Protein AF-A0A8X6U6P0-F1 (afdb_monomer_lite)

Foldseek 3Di:
DDDPPPPPPPDPPPPPPDPDDPDPDDPPVVVVVVVVVVVCVVVVVVDDADQDPDPCVVPADFPDKDKDKDWDDDPFKIKIWIWIWTQGPVGIDIGTNDIDMDGHDDD

Sequence (107 aa):
MKSFDRTIFQNDRYEVQLPGKKDGDLPFDIQEEWLLWCTELPRLSDLKISRIIPNSIKEEITDVVEIHSFCVANQKTYGIATYLRVLKRSGIEVNLITSKSRVTSLK

pLDDT: mean 73.08, std 19.66, range [27.78, 94.44]

Radius of gyration: 19.24 Å; chains: 1; bounding box: 49×29×51 Å

Secondary structure (DSSP, 8-state):
-----GGGGS---------S--PPPPPHHHHHHHHHHHHHGGGGGG--------GGGSSS---EEEEEEEEEE-SSEEEEEEEEEEEETTEEEEEEEEEEEEEPPP-

Organism: Nephila pilipes (NCBI:txid299642)

Structure (mmCIF, N/CA/C/O backbone):
data_AF-A0A8X6U6P0-F1
#
_entry.id   AF-A0A8X6U6P0-F1
#
loop_
_atom_site.group_PDB
_atom_site.id
_atom_site.type_symbol
_atom_site.label_atom_id
_atom_site.label_alt_id
_atom_site.label_comp_id
_atom_site.label_asym_id
_atom_site.label_entity_id
_atom_site.label_seq_id
_atom_site.pdbx_PDB_ins_code
_atom_site.Cartn_x
_atom_site.Cartn_y
_atom_site.Cartn_z
_atom_site.occupancy
_atom_site.B_iso_or_equiv
_atom_site.auth_seq_id
_atom_site.auth_comp_id
_atom_site.auth_asym_id
_atom_site.auth_atom_id
_atom_site.pdbx_PDB_model_num
ATOM 1 N N . MET A 1 1 ? 16.584 -6.034 4.593 1.00 34.16 1 MET A N 1
ATOM 2 C CA . MET A 1 1 ? 15.460 -6.835 5.124 1.00 34.16 1 MET A CA 1
ATOM 3 C C . MET A 1 1 ? 14.799 -6.063 6.262 1.00 34.16 1 MET A C 1
ATOM 5 O O . MET A 1 1 ? 15.324 -6.060 7.365 1.00 34.16 1 MET A O 1
ATOM 9 N N . LYS A 1 2 ? 13.714 -5.324 6.001 1.00 27.78 2 LYS A N 1
ATOM 10 C CA . LYS A 1 2 ? 12.868 -4.753 7.060 1.00 27.78 2 LYS A CA 1
ATOM 11 C C . LYS A 1 2 ? 11.438 -5.192 6.776 1.00 27.78 2 LYS A C 1
ATOM 13 O O . LYS A 1 2 ? 10.915 -4.941 5.695 1.00 27.78 2 LYS A O 1
ATOM 18 N N . SER A 1 3 ? 10.917 -5.974 7.715 1.00 31.88 3 SER A N 1
ATOM 19 C CA . SER A 1 3 ? 9.573 -6.540 7.733 1.00 31.88 3 SER A CA 1
ATOM 20 C C . SER A 1 3 ? 8.541 -5.454 7.443 1.00 31.88 3 SER A C 1
ATOM 22 O O . SER A 1 3 ? 8.674 -4.338 7.939 1.00 31.88 3 SER A O 1
ATOM 24 N N . PHE A 1 4 ? 7.493 -5.801 6.693 1.00 39.44 4 PHE A N 1
ATOM 25 C CA . PHE A 1 4 ? 6.213 -5.110 6.829 1.00 39.44 4 PHE A CA 1
ATOM 26 C C . PHE A 1 4 ? 5.871 -5.168 8.320 1.00 39.44 4 PHE A C 1
ATOM 28 O O . PHE A 1 4 ? 5.920 -6.256 8.907 1.00 39.44 4 PHE A O 1
ATOM 35 N N . ASP A 1 5 ? 5.696 -4.017 8.959 1.00 35.16 5 ASP A N 1
ATOM 36 C CA . ASP A 1 5 ? 5.388 -3.958 10.382 1.00 35.16 5 ASP A CA 1
ATOM 37 C C . ASP A 1 5 ? 4.040 -4.665 10.580 1.00 35.16 5 ASP A C 1
ATOM 39 O O . ASP A 1 5 ? 3.007 -4.211 10.090 1.00 35.16 5 ASP A O 1
ATOM 43 N N . ARG A 1 6 ? 4.072 -5.859 11.187 1.00 41.25 6 ARG A N 1
ATOM 44 C CA . ARG A 1 6 ? 2.921 -6.779 11.295 1.00 41.25 6 ARG A CA 1
ATOM 45 C C . ARG A 1 6 ? 1.881 -6.293 12.307 1.00 41.25 6 ARG A C 1
ATOM 47 O O . ARG A 1 6 ? 0.883 -6.968 12.530 1.00 41.25 6 ARG A O 1
ATOM 54 N N . THR A 1 7 ? 2.118 -5.139 12.918 1.00 37.31 7 THR A N 1
ATOM 55 C CA . THR A 1 7 ? 1.368 -4.642 14.071 1.00 37.31 7 THR A CA 1
ATOM 56 C C . THR A 1 7 ? 0.112 -3.858 13.673 1.00 37.31 7 THR A C 1
ATOM 58 O O . THR A 1 7 ? -0.738 -3.599 14.510 1.00 37.31 7 THR A O 1
ATOM 61 N N . ILE A 1 8 ? -0.058 -3.511 12.393 1.00 44.69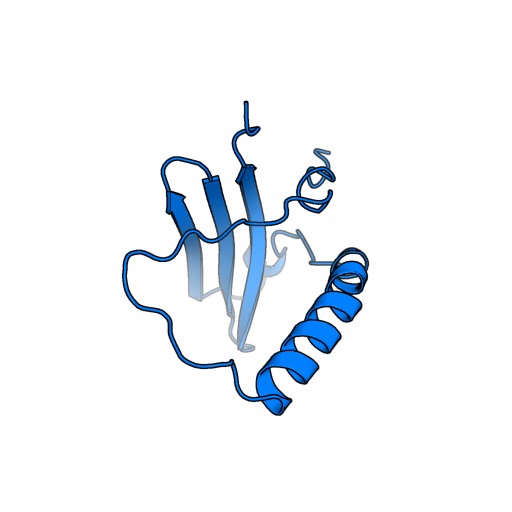 8 ILE A N 1
ATOM 62 C CA . ILE A 1 8 ? -1.103 -2.560 11.957 1.00 44.69 8 ILE A CA 1
ATOM 63 C C . ILE A 1 8 ? -2.480 -3.230 11.759 1.00 44.69 8 ILE A C 1
ATOM 65 O O . ILE A 1 8 ? -3.471 -2.551 11.528 1.00 44.69 8 ILE A O 1
ATOM 69 N N . PHE A 1 9 ? -2.573 -4.556 11.905 1.00 40.59 9 PHE A N 1
ATOM 70 C CA . PHE A 1 9 ? -3.842 -5.294 11.804 1.00 40.59 9 PHE A CA 1
ATOM 71 C C . PHE A 1 9 ? -4.300 -5.928 13.125 1.00 40.59 9 PHE A C 1
ATOM 73 O O . PHE A 1 9 ? -5.210 -6.754 13.123 1.00 40.59 9 PHE A O 1
ATOM 80 N N . GLN A 1 10 ? -3.697 -5.566 14.262 1.00 35.56 10 GLN A N 1
ATOM 81 C CA . GLN A 1 10 ? -4.219 -5.990 15.560 1.00 35.56 10 GLN A CA 1
ATOM 82 C C . GLN A 1 10 ? -5.258 -4.987 16.066 1.00 35.56 10 GLN A C 1
ATOM 84 O O . GLN A 1 10 ? -4.913 -3.975 16.653 1.00 35.56 10 GLN A O 1
ATOM 89 N N . ASN A 1 11 ? -6.534 -5.321 15.864 1.00 35.00 11 ASN A N 1
ATOM 90 C CA . ASN A 1 11 ? -7.647 -4.963 16.752 1.00 35.00 11 ASN A CA 1
ATOM 91 C C . ASN A 1 11 ? -7.892 -3.479 17.100 1.00 35.00 11 ASN A C 1
ATOM 93 O O . ASN A 1 11 ? -8.588 -3.204 18.079 1.00 35.00 11 ASN A O 1
ATOM 97 N N . ASP A 1 12 ? -7.436 -2.525 16.292 1.00 37.62 12 ASP A N 1
ATOM 98 C CA . ASP A 1 12 ? -7.854 -1.132 16.449 1.00 37.62 12 ASP A CA 1
ATOM 99 C C . ASP A 1 12 ? -9.299 -0.975 15.948 1.00 37.62 12 ASP A C 1
ATOM 101 O O . ASP A 1 12 ? -9.572 -0.684 14.783 1.00 37.62 12 ASP A O 1
ATOM 105 N N . ARG A 1 13 ? -10.262 -1.193 16.853 1.00 37.28 13 ARG A N 1
ATOM 106 C CA . ARG A 1 13 ? -11.630 -0.696 16.685 1.00 37.28 13 ARG A CA 1
ATOM 107 C C . ARG A 1 13 ? -11.545 0.826 16.622 1.00 37.28 13 ARG A C 1
ATOM 109 O O . ARG A 1 13 ? -11.393 1.486 17.647 1.00 37.28 13 ARG A O 1
ATOM 116 N N . TYR A 1 14 ? -11.623 1.390 15.423 1.00 39.75 14 TYR A N 1
ATOM 117 C CA . TYR A 1 14 ? -11.820 2.823 15.255 1.00 39.75 14 TYR A CA 1
ATOM 118 C C . TYR A 1 14 ? -13.202 3.185 15.820 1.00 39.75 14 TYR A C 1
ATOM 120 O O . TYR A 1 14 ? -14.213 3.035 15.140 1.00 39.75 14 TYR A O 1
ATOM 128 N N . GLU A 1 15 ? -13.269 3.646 17.071 1.00 37.97 15 GLU A N 1
ATOM 129 C CA . GLU A 1 15 ? -14.448 4.361 17.567 1.00 37.97 15 GLU A CA 1
ATOM 130 C C . GLU A 1 15 ? -14.522 5.708 16.841 1.00 37.97 15 GLU A C 1
ATOM 132 O O . GLU A 1 15 ? -13.886 6.698 17.213 1.00 37.97 15 GLU A O 1
ATOM 137 N N . VAL A 1 16 ? -15.271 5.731 15.739 1.00 44.88 16 VAL A N 1
ATOM 138 C CA . VAL A 1 16 ? -15.603 6.956 15.016 1.00 44.88 16 VAL A CA 1
ATOM 139 C C . VAL A 1 16 ? -16.624 7.726 15.857 1.00 44.88 16 VAL A C 1
ATOM 141 O O . VAL A 1 16 ? -17.821 7.459 15.803 1.00 44.88 16 VAL A O 1
ATOM 144 N N . GLN A 1 17 ? -16.164 8.685 16.660 1.00 40.56 17 GLN A N 1
ATOM 145 C CA . GLN A 1 17 ? -17.054 9.674 17.274 1.00 40.56 17 GLN A CA 1
ATOM 146 C C . GLN A 1 17 ? -17.471 10.696 16.208 1.00 40.56 17 GLN A C 1
ATOM 148 O O . GLN A 1 17 ? -16.726 11.626 15.894 1.00 40.56 17 GLN A O 1
ATOM 153 N N . LEU A 1 18 ? -18.657 10.496 15.627 1.00 48.44 18 LEU A N 1
ATOM 154 C CA . LEU A 1 18 ? -19.294 11.448 14.714 1.00 48.44 18 LEU A CA 1
ATOM 155 C C . LEU A 1 18 ? -19.854 12.650 15.503 1.00 48.44 18 LEU A C 1
ATOM 157 O O . LEU A 1 18 ? -20.532 12.452 16.517 1.00 48.44 18 LEU A O 1
ATOM 161 N N . PRO A 1 19 ? -19.613 13.900 15.066 1.00 46.16 19 PRO A N 1
ATOM 162 C CA . PRO A 1 19 ? -20.183 15.070 15.709 1.00 46.16 19 PRO A CA 1
ATOM 163 C C . PRO A 1 19 ? -21.656 15.224 15.309 1.00 46.16 19 PRO A C 1
ATOM 165 O O . PRO A 1 19 ? -21.979 15.491 14.158 1.00 46.16 19 PRO A O 1
ATOM 168 N N . GLY A 1 20 ? -22.550 15.113 16.290 1.00 53.69 20 GLY A N 1
ATOM 169 C CA . GLY A 1 20 ? -23.770 15.921 16.333 1.00 53.69 20 GLY A CA 1
ATOM 170 C C . GLY A 1 20 ? -24.760 15.804 15.168 1.00 53.69 20 GLY A C 1
ATOM 171 O O . GLY A 1 20 ? -25.270 16.826 14.726 1.00 53.69 20 GLY A O 1
ATOM 172 N N . LYS A 1 21 ? -25.095 14.592 14.719 1.00 46.03 21 LYS A N 1
ATOM 173 C CA . LYS A 1 21 ? -26.421 14.225 14.184 1.00 46.03 21 LYS A CA 1
ATOM 174 C C . LYS A 1 21 ? -26.499 12.698 14.198 1.00 46.03 21 LYS A C 1
ATOM 176 O O . LYS A 1 21 ? -25.571 12.046 13.738 1.00 46.03 21 LYS A O 1
ATOM 181 N N . LYS A 1 22 ? -27.552 12.112 14.775 1.00 57.03 22 LYS A N 1
ATOM 182 C CA . LYS A 1 22 ? -27.819 10.683 14.572 1.00 57.03 22 LYS A CA 1
ATOM 183 C C . LYS A 1 22 ? -28.265 10.551 13.120 1.00 57.03 22 LYS A C 1
ATOM 185 O O . LYS A 1 22 ? -29.405 10.893 12.807 1.00 57.03 22 LYS A O 1
ATOM 190 N N . ASP A 1 23 ? -27.356 10.146 12.245 1.00 61.28 23 ASP A N 1
ATOM 191 C CA . ASP A 1 23 ? -27.761 9.555 10.977 1.00 61.28 23 ASP A CA 1
ATOM 192 C C . ASP A 1 23 ? -28.682 8.369 11.316 1.00 61.28 23 ASP A C 1
ATOM 194 O O . ASP A 1 23 ? -28.483 7.699 12.337 1.00 61.28 23 ASP A O 1
ATOM 198 N N . GLY A 1 24 ? -29.768 8.200 10.557 1.00 68.31 24 GLY A N 1
ATOM 199 C CA . GLY A 1 24 ? -30.704 7.090 10.761 1.00 68.31 24 GLY A CA 1
ATOM 200 C C . GLY A 1 24 ? -29.996 5.738 10.665 1.00 68.31 24 GLY A C 1
ATOM 201 O O . GLY A 1 24 ? -28.833 5.675 10.263 1.00 68.31 24 GLY A O 1
ATOM 202 N N . ASP A 1 25 ? -30.690 4.660 11.036 1.00 74.94 25 ASP A N 1
ATOM 203 C CA . ASP A 1 25 ? -30.118 3.317 10.939 1.00 74.94 25 ASP A CA 1
ATOM 204 C C . ASP A 1 25 ? -29.550 3.094 9.532 1.00 74.94 25 ASP A C 1
ATOM 206 O O . ASP A 1 25 ? -30.209 3.380 8.525 1.00 74.94 25 ASP A O 1
ATOM 210 N N . LEU A 1 26 ? -28.293 2.646 9.477 1.00 77.44 26 LEU A N 1
ATOM 211 C CA . LEU A 1 26 ? -27.642 2.321 8.219 1.00 77.44 26 LEU A CA 1
ATOM 212 C C . LEU A 1 26 ? -28.506 1.261 7.514 1.00 77.44 26 LEU A C 1
ATOM 214 O O . LEU A 1 26 ? -28.894 0.291 8.170 1.00 77.44 26 LEU A O 1
ATOM 218 N N . PRO A 1 27 ? -28.827 1.432 6.220 1.00 90.25 27 PRO A N 1
ATOM 219 C CA . PRO A 1 27 ? -29.565 0.431 5.464 1.00 90.25 27 PRO A CA 1
ATOM 220 C C . PRO A 1 27 ? -28.978 -0.972 5.677 1.00 90.25 27 PRO A C 1
ATOM 222 O O . PRO A 1 27 ? -27.756 -1.148 5.699 1.00 90.25 27 PRO A O 1
ATOM 225 N N . PHE A 1 28 ? -29.857 -1.951 5.910 1.00 87.44 28 PHE A N 1
ATOM 226 C CA . PHE A 1 28 ? -29.480 -3.313 6.310 1.00 87.44 28 PHE A CA 1
ATOM 227 C C . PHE A 1 28 ? -28.498 -3.961 5.325 1.00 87.44 28 PHE A C 1
ATOM 229 O O . PHE A 1 28 ? -27.544 -4.616 5.733 1.00 87.44 28 PHE A O 1
ATOM 236 N N . ASP A 1 29 ? -28.707 -3.716 4.037 1.00 89.69 29 ASP A N 1
ATOM 237 C CA . ASP A 1 29 ? -27.847 -4.121 2.931 1.00 89.69 29 ASP A CA 1
ATOM 238 C C . ASP A 1 29 ? -26.413 -3.595 3.084 1.00 89.69 29 ASP A C 1
ATOM 240 O O . ASP A 1 29 ? -25.458 -4.365 3.013 1.00 89.69 29 ASP A O 1
ATOM 244 N N . ILE A 1 30 ? -26.241 -2.310 3.404 1.00 89.38 30 ILE A N 1
ATOM 245 C CA . ILE A 1 30 ? -24.909 -1.715 3.596 1.00 89.38 30 ILE A CA 1
ATOM 246 C C . ILE A 1 30 ? -24.234 -2.293 4.847 1.00 89.38 30 ILE A C 1
ATOM 248 O O . ILE A 1 30 ? -23.021 -2.512 4.867 1.00 89.38 30 ILE A O 1
ATOM 252 N N . GLN A 1 31 ? -25.005 -2.553 5.906 1.00 88.12 31 GLN A N 1
ATOM 253 C CA . GLN A 1 31 ? -24.474 -3.171 7.119 1.00 88.12 31 GLN A CA 1
ATOM 254 C C . GLN A 1 31 ? -23.989 -4.605 6.858 1.00 88.12 31 GLN A C 1
ATOM 256 O O . GLN A 1 31 ? -22.921 -4.985 7.343 1.00 88.12 31 GLN A O 1
ATOM 261 N N . GLU A 1 32 ? -24.749 -5.387 6.093 1.00 92.12 32 GLU A N 1
ATOM 262 C CA . GLU A 1 32 ? -24.382 -6.748 5.705 1.00 92.12 32 GLU A CA 1
ATOM 263 C C . GLU A 1 32 ? -23.123 -6.761 4.825 1.00 92.12 32 GLU A C 1
ATOM 265 O O . GLU A 1 32 ? -22.174 -7.490 5.129 1.00 92.12 32 GLU A O 1
ATOM 270 N N . GLU A 1 33 ? -23.052 -5.893 3.808 1.00 92.88 33 GLU A N 1
ATOM 271 C CA . GLU A 1 33 ? -21.865 -5.740 2.956 1.00 92.88 33 GLU A CA 1
ATOM 272 C C . GLU A 1 33 ? -20.626 -5.331 3.761 1.00 92.88 33 GLU A C 1
ATOM 274 O O . GLU A 1 33 ? -19.541 -5.889 3.575 1.00 92.88 33 GLU A O 1
ATOM 279 N N . TRP A 1 34 ? -20.779 -4.392 4.697 1.00 90.69 34 TRP A N 1
ATOM 280 C CA . TRP A 1 34 ? -19.687 -3.958 5.564 1.00 90.69 34 TRP A CA 1
ATOM 281 C C . TRP A 1 34 ? -19.159 -5.099 6.437 1.00 90.69 34 TRP A C 1
ATOM 283 O O . TRP A 1 34 ? -17.944 -5.277 6.569 1.00 90.69 34 TRP A O 1
ATOM 293 N N . LEU A 1 35 ? -20.060 -5.885 7.032 1.00 92.31 35 LEU A N 1
ATOM 294 C CA . LEU A 1 35 ? -19.685 -7.032 7.854 1.00 92.31 35 LEU A CA 1
ATOM 295 C C . LEU A 1 35 ? -18.979 -8.095 7.017 1.00 92.31 35 LEU A C 1
ATOM 297 O O . LEU A 1 35 ? -17.930 -8.586 7.438 1.00 92.31 35 LEU A O 1
ATOM 301 N N . LEU A 1 36 ? -19.496 -8.399 5.824 1.00 94.44 36 LEU A N 1
ATOM 302 C CA . LEU A 1 36 ? -18.856 -9.319 4.890 1.00 94.44 36 LEU A CA 1
ATOM 303 C C . LEU A 1 36 ? -17.443 -8.843 4.543 1.00 94.44 36 LEU A C 1
ATOM 305 O O . LEU A 1 36 ? -16.487 -9.597 4.724 1.00 94.44 36 LEU A O 1
ATOM 309 N N . TRP A 1 37 ? -17.283 -7.578 4.157 1.00 93.31 37 TRP A N 1
ATOM 310 C CA . TRP A 1 37 ? -15.977 -6.993 3.862 1.00 93.31 37 TRP A CA 1
ATOM 311 C C . TRP A 1 37 ? -15.009 -7.097 5.052 1.00 93.31 37 TRP A C 1
ATOM 313 O O . TRP A 1 37 ? -13.853 -7.492 4.885 1.00 93.31 37 TRP A O 1
ATOM 323 N N . CYS A 1 38 ? -15.486 -6.846 6.278 1.00 92.19 38 CYS A N 1
ATOM 324 C CA . CYS A 1 38 ? -14.692 -7.037 7.496 1.00 92.19 38 CYS A CA 1
ATOM 325 C C . CYS A 1 38 ? -14.205 -8.485 7.664 1.00 92.19 38 CYS A C 1
ATOM 327 O O . CYS A 1 38 ? -13.084 -8.697 8.129 1.00 92.19 38 CYS A O 1
ATOM 329 N N . THR A 1 39 ? -15.008 -9.485 7.279 1.00 91.94 39 THR A N 1
ATOM 330 C CA . THR A 1 39 ? -14.582 -10.897 7.321 1.00 91.94 39 THR A CA 1
ATOM 331 C C . THR A 1 39 ? -13.526 -11.241 6.271 1.00 91.94 39 THR A C 1
ATOM 333 O O . THR A 1 39 ? -12.745 -12.172 6.470 1.00 91.94 39 THR A O 1
ATOM 336 N N . GLU A 1 40 ? -13.455 -10.482 5.176 1.00 92.44 40 GLU A N 1
ATOM 337 C CA . GLU A 1 40 ? -12.469 -10.677 4.112 1.00 92.44 40 GLU A CA 1
ATOM 338 C C . GLU A 1 40 ? -11.139 -9.975 4.392 1.00 92.44 40 GLU A C 1
ATOM 340 O O . GLU A 1 40 ? -10.104 -10.422 3.895 1.00 92.44 40 GLU A O 1
ATOM 345 N N . LEU A 1 41 ? -11.132 -8.922 5.218 1.00 89.44 41 LEU A N 1
ATOM 346 C CA . LEU A 1 41 ? -9.927 -8.161 5.574 1.00 89.44 41 LEU A CA 1
ATOM 347 C C . LEU A 1 41 ? -8.716 -9.024 5.969 1.00 89.44 41 LEU A C 1
ATOM 349 O O . LEU A 1 41 ? -7.619 -8.738 5.481 1.00 89.44 41 LEU A O 1
ATOM 353 N N . PRO A 1 42 ? -8.847 -10.090 6.785 1.00 90.62 42 PRO A N 1
ATOM 354 C CA . PRO A 1 42 ? -7.717 -10.960 7.110 1.00 90.62 42 PRO A CA 1
ATOM 355 C C . PRO A 1 42 ? -7.021 -11.565 5.881 1.00 90.62 42 PRO A C 1
ATOM 357 O O . PRO A 1 42 ? -5.807 -11.779 5.914 1.00 90.62 42 PRO A O 1
ATOM 360 N N . ARG A 1 43 ? -7.741 -11.775 4.770 1.00 88.00 43 ARG A N 1
ATOM 361 C CA . ARG A 1 43 ? -7.199 -12.319 3.509 1.00 88.00 43 ARG A CA 1
ATOM 362 C C . ARG A 1 43 ? -6.205 -11.366 2.841 1.00 88.00 43 ARG A C 1
ATOM 364 O O . ARG A 1 43 ? -5.371 -11.802 2.054 1.00 88.00 43 ARG A O 1
ATOM 371 N N . LEU A 1 44 ? -6.215 -10.074 3.186 1.00 84.50 44 LEU A N 1
ATOM 372 C CA . LEU A 1 44 ? -5.199 -9.123 2.719 1.00 84.50 44 LEU A CA 1
ATOM 373 C C . LEU 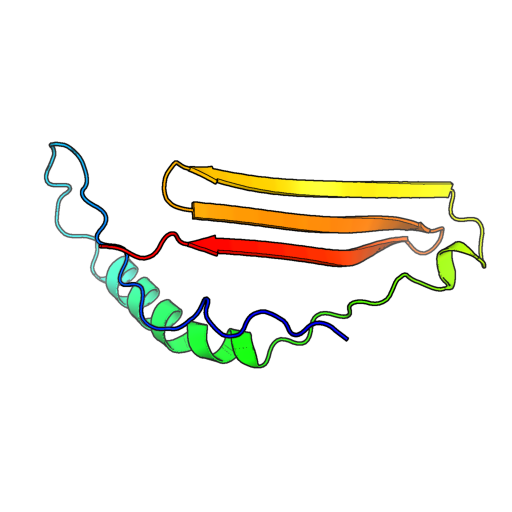A 1 44 ? -3.790 -9.475 3.212 1.00 84.50 44 LEU A C 1
ATOM 375 O O . LEU A 1 44 ? -2.812 -9.064 2.594 1.00 84.50 44 LEU A O 1
ATOM 379 N N . SER A 1 45 ? -3.659 -10.250 4.293 1.00 82.25 45 SER A N 1
ATOM 380 C CA . SER A 1 45 ? -2.350 -10.727 4.761 1.00 82.25 45 SER A CA 1
ATOM 381 C C . SER A 1 45 ? -1.674 -11.697 3.777 1.00 82.25 45 SER A C 1
ATOM 383 O O . SER A 1 45 ? -0.437 -11.772 3.715 1.00 82.25 45 SER A O 1
ATOM 385 N N . ASP A 1 46 ? -2.472 -12.371 2.945 1.00 86.81 46 ASP A N 1
ATOM 386 C CA . ASP A 1 46 ? -1.996 -13.266 1.892 1.00 86.81 46 ASP A CA 1
ATOM 387 C C . ASP A 1 46 ? -1.572 -12.507 0.630 1.00 86.81 46 ASP A C 1
ATOM 389 O O . ASP A 1 46 ? -0.783 -13.026 -0.166 1.00 86.81 46 ASP A O 1
ATOM 393 N N . LEU A 1 47 ? -2.015 -11.254 0.466 1.00 82.88 47 LEU A N 1
ATOM 394 C CA . LEU A 1 47 ? -1.669 -10.420 -0.679 1.00 82.88 47 LEU A CA 1
ATOM 395 C C . LEU A 1 47 ? -0.152 -10.194 -0.740 1.00 82.88 47 LEU A C 1
ATOM 397 O O . LEU A 1 47 ? 0.459 -9.546 0.116 1.00 82.88 47 LEU A O 1
ATOM 401 N N . LYS A 1 48 ? 0.479 -10.709 -1.798 1.00 79.69 48 LYS A N 1
ATOM 402 C CA . LYS A 1 48 ? 1.897 -10.475 -2.080 1.00 79.69 48 LYS A CA 1
ATOM 403 C C . LYS A 1 48 ? 2.036 -9.375 -3.119 1.00 79.69 48 LYS A C 1
ATOM 405 O O . LYS A 1 48 ? 1.776 -9.581 -4.298 1.00 79.69 48 LYS A O 1
ATOM 410 N N . ILE A 1 49 ? 2.492 -8.212 -2.668 1.00 75.12 49 ILE A N 1
ATOM 411 C CA . ILE A 1 49 ? 2.853 -7.102 -3.551 1.00 75.12 49 ILE A CA 1
ATOM 412 C C . ILE A 1 49 ? 4.342 -7.218 -3.877 1.00 75.12 49 ILE A C 1
ATOM 414 O O . ILE A 1 49 ? 5.181 -7.245 -2.969 1.00 75.12 49 ILE A O 1
ATOM 418 N N . SER A 1 50 ? 4.668 -7.281 -5.169 1.00 69.38 50 SER A N 1
ATOM 4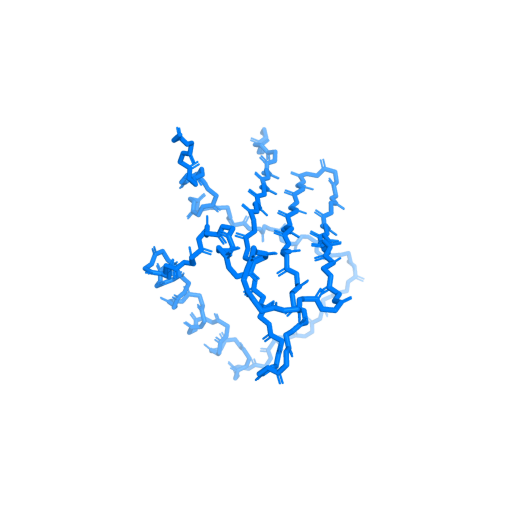19 C CA . SER A 1 50 ? 6.054 -7.238 -5.635 1.00 69.38 50 SER A CA 1
ATOM 420 C C . SER A 1 50 ? 6.702 -5.915 -5.214 1.00 69.38 50 SER A C 1
ATOM 422 O O . SER A 1 50 ? 6.210 -4.839 -5.543 1.00 69.38 50 SER A O 1
ATOM 424 N N . ARG A 1 51 ? 7.804 -5.999 -4.460 1.00 69.06 51 ARG A N 1
ATOM 425 C CA . ARG A 1 51 ? 8.632 -4.860 -4.013 1.00 69.06 51 ARG A CA 1
ATOM 426 C C . ARG A 1 51 ? 9.924 -4.769 -4.825 1.00 69.06 51 ARG A C 1
ATOM 428 O O . ARG A 1 51 ? 11.009 -4.573 -4.281 1.00 69.06 51 ARG A O 1
ATOM 435 N N . ILE A 1 52 ? 9.827 -5.019 -6.123 1.00 68.25 52 ILE A N 1
ATOM 436 C CA . ILE A 1 52 ? 10.981 -5.032 -7.016 1.00 68.25 52 ILE A CA 1
ATOM 437 C C . ILE A 1 52 ? 11.073 -3.665 -7.688 1.00 68.25 52 ILE A C 1
ATOM 439 O O . ILE A 1 52 ? 10.084 -3.151 -8.203 1.00 68.25 52 ILE A O 1
ATOM 443 N N . ILE A 1 53 ? 12.269 -3.074 -7.683 1.00 65.81 53 ILE A N 1
ATOM 444 C CA . ILE A 1 53 ? 12.582 -1.985 -8.607 1.00 65.81 53 ILE A CA 1
ATOM 445 C C . ILE A 1 53 ? 12.816 -2.656 -9.963 1.00 65.81 53 ILE A C 1
ATOM 447 O O . ILE A 1 53 ? 13.740 -3.469 -10.060 1.00 65.81 53 ILE A O 1
ATOM 451 N N . PRO A 1 54 ? 11.989 -2.390 -10.985 1.00 64.19 54 PRO A N 1
ATOM 452 C CA . PRO A 1 54 ? 12.056 -3.132 -12.234 1.00 64.19 54 PRO A CA 1
ATOM 453 C C . PRO A 1 54 ? 13.429 -2.982 -12.887 1.00 64.19 54 PRO A C 1
ATOM 455 O O . PRO A 1 54 ? 13.893 -1.868 -13.134 1.00 64.19 54 PRO A O 1
ATOM 458 N N . ASN A 1 55 ? 14.070 -4.103 -13.228 1.00 62.72 55 ASN A N 1
ATOM 459 C CA . ASN A 1 55 ? 15.313 -4.085 -14.009 1.00 62.72 55 ASN A CA 1
ATOM 460 C C . ASN A 1 55 ? 15.116 -3.446 -15.390 1.00 62.72 55 ASN A C 1
ATOM 462 O O . ASN A 1 55 ? 16.073 -2.961 -15.975 1.00 62.72 55 ASN A O 1
ATOM 466 N N . SER A 1 56 ? 13.875 -3.377 -15.870 1.00 57.88 56 SER A N 1
ATOM 467 C CA . SER A 1 56 ? 13.471 -2.689 -17.096 1.00 57.88 56 SER A CA 1
ATOM 468 C C . SER A 1 56 ? 13.668 -1.172 -17.082 1.00 57.88 56 SER A C 1
ATOM 470 O O . SER A 1 56 ? 13.494 -0.549 -18.112 1.00 57.88 56 SER A O 1
ATOM 472 N N . ILE A 1 57 ? 14.050 -0.558 -15.956 1.00 58.53 57 ILE A N 1
ATOM 473 C CA . ILE A 1 57 ? 14.609 0.808 -15.995 1.00 58.53 57 ILE 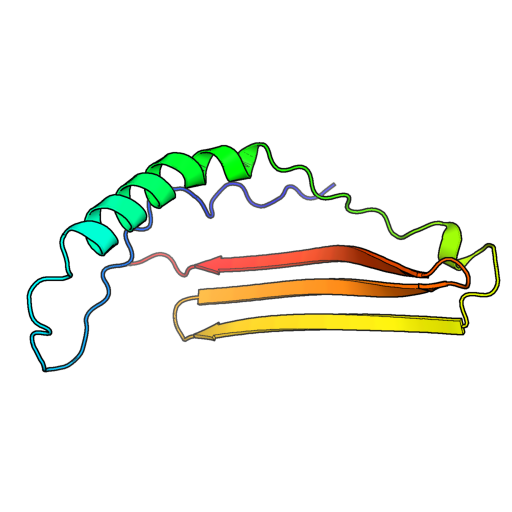A CA 1
ATOM 474 C C . ILE A 1 57 ? 15.914 0.821 -16.821 1.00 58.53 57 ILE A C 1
ATOM 476 O O . ILE A 1 57 ? 16.307 1.856 -17.350 1.00 58.53 57 ILE A O 1
ATOM 480 N N . LYS A 1 58 ? 16.605 -0.323 -16.919 1.00 57.91 58 LYS A N 1
ATOM 481 C CA . LYS A 1 58 ? 17.907 -0.462 -17.580 1.00 57.91 58 LYS A CA 1
ATOM 482 C C . LYS A 1 58 ? 17.821 -0.934 -19.031 1.00 57.91 58 LYS A C 1
ATOM 484 O O . LYS A 1 58 ? 18.767 -0.693 -19.772 1.00 57.91 58 LYS A O 1
ATOM 489 N N . GLU A 1 59 ? 16.738 -1.597 -19.434 1.00 58.47 59 GLU A N 1
ATOM 490 C CA . GLU A 1 59 ? 16.604 -2.183 -20.770 1.00 58.47 59 GLU A CA 1
ATOM 491 C C . GLU A 1 59 ? 15.217 -1.920 -21.359 1.00 58.47 59 GLU A C 1
ATOM 493 O O . GLU A 1 59 ? 14.200 -2.089 -20.690 1.00 58.47 59 GLU A O 1
ATOM 498 N N . GLU A 1 60 ? 15.242 -1.518 -22.631 1.00 55.88 60 GLU A N 1
ATOM 499 C CA . GLU A 1 60 ? 14.185 -0.879 -23.417 1.00 55.88 60 GLU A CA 1
ATOM 500 C C . GLU A 1 60 ? 13.807 0.526 -22.941 1.00 55.88 60 GLU A C 1
ATOM 502 O O . GLU A 1 60 ? 13.324 0.738 -21.833 1.00 55.88 60 GLU A O 1
ATOM 507 N N . ILE A 1 61 ? 14.071 1.485 -23.837 1.00 61.12 61 ILE A N 1
ATOM 508 C CA . ILE A 1 61 ? 13.813 2.927 -23.758 1.00 61.12 61 ILE A CA 1
ATOM 509 C C . ILE A 1 61 ? 12.587 3.203 -22.881 1.00 61.12 61 ILE A C 1
ATOM 511 O O . ILE A 1 61 ? 11.439 3.088 -23.308 1.00 61.12 61 ILE A O 1
ATOM 515 N N . THR A 1 62 ? 12.863 3.496 -21.616 1.00 61.84 62 THR A N 1
ATOM 516 C CA . THR A 1 62 ? 11.861 3.937 -20.664 1.00 61.84 62 THR A CA 1
ATOM 517 C C . THR A 1 62 ? 11.725 5.431 -20.879 1.00 61.84 62 THR A C 1
ATOM 519 O O . THR A 1 62 ? 12.615 6.188 -20.497 1.00 61.84 62 THR A O 1
ATOM 522 N N . ASP A 1 63 ? 10.649 5.850 -21.540 1.00 66.75 63 ASP A N 1
ATOM 523 C CA . ASP A 1 63 ? 10.481 7.253 -21.925 1.00 66.75 63 ASP A CA 1
ATOM 524 C C . ASP A 1 63 ? 10.215 8.136 -20.700 1.00 66.75 63 ASP A C 1
ATOM 526 O O . ASP A 1 63 ? 10.641 9.289 -20.654 1.00 66.75 63 ASP A O 1
ATOM 530 N N . VAL A 1 64 ? 9.527 7.592 -19.685 1.00 82.56 64 VAL A N 1
ATOM 531 C CA . VAL A 1 64 ? 9.162 8.337 -18.476 1.00 82.56 64 VAL A CA 1
ATOM 532 C C . VAL A 1 64 ? 9.192 7.438 -17.239 1.00 82.56 64 VAL A C 1
ATOM 534 O O . VAL A 1 64 ? 8.509 6.413 -17.174 1.00 82.56 64 VAL A O 1
ATOM 537 N N . VAL A 1 65 ? 9.950 7.866 -16.228 1.00 86.19 65 VAL A N 1
ATOM 538 C CA . VAL A 1 65 ? 9.945 7.289 -14.878 1.00 86.19 65 VAL A CA 1
ATOM 539 C C . VAL A 1 65 ? 9.418 8.329 -13.902 1.00 86.19 65 VAL A C 1
ATOM 541 O O . VAL A 1 65 ? 9.980 9.415 -13.781 1.00 86.19 65 VAL A O 1
ATOM 544 N N . GLU A 1 66 ? 8.367 7.978 -13.170 1.00 90.31 66 GLU A N 1
ATOM 545 C CA . GLU A 1 66 ? 7.741 8.846 -12.178 1.00 90.31 66 GLU A CA 1
ATOM 546 C C . GLU A 1 66 ? 7.660 8.151 -10.825 1.00 90.31 66 GLU A C 1
ATOM 548 O O . GLU A 1 66 ? 7.352 6.962 -10.723 1.00 90.31 66 GLU A O 1
ATOM 553 N N . ILE A 1 67 ? 7.873 8.928 -9.769 1.00 91.25 67 ILE A N 1
ATOM 554 C CA . ILE A 1 67 ? 7.612 8.499 -8.401 1.00 91.25 67 ILE A CA 1
ATOM 555 C C . ILE A 1 67 ? 6.390 9.255 -7.915 1.00 91.25 67 ILE A C 1
ATOM 557 O O . ILE A 1 67 ? 6.377 10.483 -7.876 1.00 91.25 67 ILE A O 1
ATOM 561 N N . HIS A 1 68 ? 5.387 8.505 -7.489 1.00 92.81 68 HIS A N 1
ATOM 562 C CA . HIS A 1 68 ? 4.148 9.051 -6.968 1.00 92.81 68 HIS A CA 1
ATOM 563 C C . HIS A 1 68 ? 3.980 8.602 -5.525 1.00 92.81 68 HIS A C 1
ATOM 565 O O . HIS A 1 68 ? 4.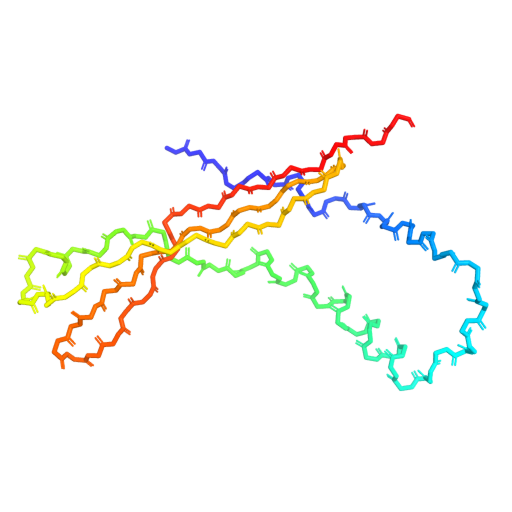170 7.430 -5.196 1.00 92.81 68 HIS A O 1
ATOM 571 N N . SER A 1 69 ? 3.635 9.538 -4.648 1.00 92.00 69 SER A N 1
ATOM 572 C CA . SER A 1 69 ? 3.403 9.255 -3.233 1.00 92.00 69 SER A CA 1
ATOM 573 C C . SER A 1 69 ? 2.013 9.714 -2.838 1.00 92.00 69 SER A C 1
ATOM 575 O O . SER A 1 69 ? 1.679 10.885 -2.988 1.00 92.00 69 SER A O 1
ATOM 577 N N . PHE A 1 70 ? 1.227 8.791 -2.296 1.00 91.31 70 PHE A N 1
ATOM 578 C CA . PHE A 1 70 ? -0.038 9.098 -1.647 1.00 91.31 70 PHE A CA 1
ATOM 579 C C . PHE A 1 70 ? 0.172 9.068 -0.144 1.00 91.31 70 PHE A C 1
ATOM 581 O O . PHE A 1 70 ? 0.691 8.084 0.389 1.00 91.31 70 PHE A O 1
ATOM 588 N N . CYS A 1 71 ? -0.226 10.132 0.544 1.00 89.31 71 CYS A N 1
ATOM 589 C CA . CYS A 1 71 ? -0.170 10.196 1.993 1.00 89.31 71 CYS A CA 1
ATOM 590 C C . CYS A 1 71 ? -1.513 10.633 2.575 1.00 89.31 71 CYS A C 1
ATOM 592 O O . CYS A 1 71 ? -2.209 11.488 2.034 1.00 89.31 71 CYS A O 1
ATOM 594 N N . VAL A 1 72 ? -1.857 10.025 3.702 1.00 87.12 72 VAL A N 1
ATOM 595 C CA . VAL A 1 72 ? -2.984 10.401 4.547 1.00 87.12 72 VAL A CA 1
ATOM 596 C C . VAL A 1 72 ? -2.419 10.568 5.945 1.00 87.12 72 VAL A C 1
ATOM 598 O O . VAL A 1 72 ? -1.752 9.671 6.456 1.00 87.12 72 VAL A O 1
ATOM 601 N N . ALA A 1 73 ? -2.639 11.718 6.567 1.00 88.62 73 ALA A N 1
ATOM 602 C CA . ALA A 1 73 ? -2.164 11.975 7.916 1.00 88.62 73 ALA A CA 1
ATOM 603 C C . ALA A 1 73 ? -3.209 12.749 8.713 1.00 88.62 73 ALA A C 1
ATOM 605 O O . ALA A 1 73 ? -3.879 13.640 8.198 1.00 88.62 73 ALA A O 1
ATOM 606 N N . ASN A 1 74 ? -3.323 12.409 9.988 1.00 84.94 74 ASN A N 1
ATOM 607 C CA . ASN A 1 74 ? -4.072 13.148 10.989 1.00 84.94 74 ASN A CA 1
ATOM 608 C C . ASN A 1 74 ? -3.272 13.144 12.306 1.00 84.94 74 ASN A C 1
ATOM 610 O O . ASN A 1 74 ? -2.159 12.623 12.371 1.00 84.94 74 ASN A O 1
ATOM 614 N N . GLN A 1 75 ? -3.820 13.727 13.374 1.00 83.88 75 GLN A N 1
ATOM 615 C CA . GLN A 1 75 ? -3.120 13.812 14.665 1.00 83.88 75 GLN A CA 1
ATOM 616 C C . GLN A 1 75 ? -2.750 12.444 15.266 1.00 83.88 75 GLN A C 1
ATOM 618 O O . GLN A 1 75 ? -1.787 12.353 16.024 1.00 83.88 75 GLN A O 1
ATOM 623 N N . LYS A 1 76 ? -3.511 11.390 14.950 1.00 83.69 76 LYS A N 1
ATOM 624 C CA . LYS A 1 76 ? -3.378 10.057 15.556 1.00 83.69 76 LYS A CA 1
ATOM 625 C C . LYS A 1 76 ? -2.717 9.041 14.631 1.00 83.69 76 LYS A C 1
ATOM 627 O O . LYS A 1 76 ? -2.279 7.987 15.071 1.00 83.69 76 LYS A O 1
ATOM 632 N N . THR A 1 77 ? -2.661 9.305 13.336 1.00 88.25 77 THR A N 1
ATOM 633 C CA . THR A 1 77 ? -2.240 8.318 12.347 1.00 88.25 77 THR A CA 1
ATOM 634 C C . THR A 1 77 ? -1.547 8.994 11.184 1.00 88.25 77 THR A C 1
ATOM 636 O O . THR A 1 77 ? -1.897 10.104 10.789 1.00 88.25 77 THR A O 1
ATOM 639 N N . TYR A 1 78 ? -0.583 8.301 10.598 1.00 88.69 78 TYR A N 1
ATOM 640 C CA . TYR A 1 78 ? -0.144 8.613 9.250 1.00 88.69 78 TYR A CA 1
ATOM 641 C C . TYR A 1 78 ? -0.018 7.331 8.445 1.00 88.69 78 TYR A C 1
ATOM 643 O O . TYR A 1 78 ? 0.322 6.273 8.973 1.00 88.69 78 TYR A O 1
ATOM 651 N N . GLY A 1 79 ? -0.266 7.444 7.153 1.00 90.06 79 GLY A N 1
ATOM 652 C CA . GLY A 1 79 ? -0.048 6.424 6.151 1.00 90.06 79 GLY A CA 1
ATOM 653 C C . GLY A 1 79 ? 0.550 7.074 4.916 1.00 90.06 79 GLY A C 1
ATOM 654 O O . GLY A 1 79 ? 0.127 8.148 4.500 1.00 90.06 79 GLY A O 1
ATOM 655 N N . ILE A 1 80 ? 1.558 6.438 4.341 1.00 90.56 80 ILE A N 1
ATOM 656 C CA . ILE A 1 80 ? 2.149 6.812 3.066 1.00 90.56 80 ILE A CA 1
ATOM 657 C C . ILE A 1 80 ? 2.397 5.554 2.241 1.00 90.56 80 ILE A C 1
ATOM 659 O O . ILE A 1 80 ? 2.879 4.545 2.761 1.00 90.56 80 ILE A O 1
ATOM 663 N N . ALA A 1 81 ? 2.083 5.624 0.954 1.00 91.19 81 ALA A N 1
ATOM 664 C CA . ALA A 1 81 ? 2.414 4.617 -0.040 1.00 91.19 81 ALA A CA 1
ATOM 665 C C . ALA A 1 81 ? 3.062 5.306 -1.242 1.00 91.19 81 ALA A C 1
ATOM 667 O O . ALA A 1 81 ? 2.497 6.235 -1.819 1.00 91.19 81 ALA A O 1
ATOM 668 N N . THR A 1 82 ? 4.252 4.845 -1.609 1.00 90.75 82 THR A N 1
ATOM 669 C CA . THR A 1 82 ? 5.038 5.384 -2.715 1.00 90.75 82 THR A CA 1
ATOM 670 C C . THR A 1 82 ? 5.224 4.310 -3.772 1.00 90.75 82 THR A C 1
ATOM 672 O O . THR A 1 82 ? 5.780 3.241 -3.495 1.00 90.75 82 THR A O 1
ATOM 675 N N . TYR A 1 83 ? 4.793 4.608 -4.991 1.00 90.75 83 TYR A N 1
ATOM 676 C CA . TYR A 1 83 ? 4.925 3.727 -6.141 1.00 90.75 83 TYR A CA 1
ATOM 677 C C . TYR A 1 83 ? 5.785 4.361 -7.228 1.00 90.75 83 TYR A C 1
ATOM 679 O O . TYR A 1 83 ? 5.837 5.580 -7.397 1.00 90.75 83 TYR A O 1
ATOM 687 N N . LEU A 1 84 ? 6.470 3.492 -7.959 1.00 88.12 84 LEU A N 1
ATOM 688 C CA . LEU A 1 84 ? 7.141 3.809 -9.201 1.00 88.12 84 LEU A CA 1
ATOM 689 C C . LEU A 1 84 ? 6.161 3.556 -10.336 1.00 88.12 84 LEU A C 1
ATOM 691 O O . LEU A 1 84 ? 5.624 2.452 -10.436 1.00 88.12 84 LEU A O 1
ATOM 695 N N . ARG A 1 85 ? 5.968 4.546 -11.197 1.00 88.56 85 ARG A N 1
ATOM 696 C CA . ARG A 1 85 ? 5.275 4.393 -12.469 1.00 88.56 85 ARG A CA 1
ATOM 697 C C . ARG A 1 85 ? 6.305 4.486 -13.588 1.00 88.56 85 ARG A C 1
ATOM 699 O O . ARG A 1 85 ? 7.054 5.455 -13.670 1.00 88.56 85 ARG A O 1
ATOM 706 N N . VAL A 1 86 ? 6.345 3.466 -14.432 1.00 86.56 86 VAL A N 1
ATOM 707 C CA . VAL A 1 86 ? 7.286 3.348 -15.544 1.00 86.56 86 VAL A CA 1
ATOM 708 C C . VAL A 1 86 ? 6.476 3.270 -16.828 1.00 86.56 86 VAL A C 1
ATOM 710 O O . VAL A 1 86 ? 5.721 2.316 -17.021 1.00 86.56 86 VAL A O 1
ATOM 713 N N . LEU A 1 87 ? 6.605 4.277 -17.692 1.00 85.50 87 LEU A N 1
ATOM 714 C CA . LEU A 1 87 ? 6.042 4.226 -19.036 1.00 85.50 87 LEU A CA 1
ATOM 715 C C . LEU A 1 87 ? 7.039 3.534 -19.964 1.00 85.50 87 LEU A C 1
ATOM 717 O O . LEU A 1 87 ? 8.142 4.030 -20.196 1.00 85.50 87 LEU A O 1
ATOM 721 N N . LYS A 1 88 ? 6.625 2.387 -20.490 1.00 81.00 88 LYS A N 1
ATOM 722 C CA . LYS A 1 88 ? 7.356 1.593 -21.473 1.00 81.00 88 LYS A CA 1
ATOM 723 C C . LYS A 1 88 ? 6.617 1.624 -22.802 1.00 81.00 88 LYS A C 1
ATOM 725 O O . LYS A 1 88 ? 5.418 1.898 -22.853 1.00 81.00 88 LYS A O 1
ATOM 730 N N . ARG A 1 89 ? 7.292 1.194 -23.868 1.00 80.12 89 ARG A N 1
ATOM 731 C CA . ARG A 1 89 ? 6.650 0.944 -25.171 1.00 80.12 89 ARG A CA 1
ATOM 732 C C . ARG A 1 89 ? 5.495 -0.058 -25.089 1.00 80.12 89 ARG A C 1
ATOM 734 O O . ARG A 1 89 ? 4.517 0.082 -25.812 1.00 80.12 89 ARG A O 1
ATOM 741 N N . SER A 1 90 ? 5.605 -1.054 -24.211 1.00 82.50 90 SER A N 1
ATOM 742 C CA . SER A 1 90 ? 4.586 -2.089 -24.000 1.00 82.50 90 SER A CA 1
ATOM 743 C C . SER A 1 90 ? 3.426 -1.655 -23.098 1.00 82.50 90 SER A C 1
ATOM 745 O O . SER A 1 90 ? 2.455 -2.397 -22.968 1.00 82.50 90 SER A O 1
ATOM 747 N N . GLY A 1 91 ? 3.504 -0.474 -22.476 1.00 84.62 91 GLY A N 1
ATOM 748 C CA . GLY A 1 91 ? 2.473 0.046 -21.583 1.00 84.62 91 GLY A CA 1
ATOM 749 C C . GLY A 1 91 ? 3.030 0.608 -20.277 1.00 84.62 91 GLY A C 1
ATOM 750 O O . GLY A 1 91 ? 4.214 0.914 -20.150 1.00 84.62 91 GLY A O 1
ATOM 751 N N . ILE A 1 92 ? 2.146 0.772 -19.294 1.00 86.75 92 ILE A N 1
ATOM 752 C CA . ILE A 1 92 ? 2.483 1.348 -17.990 1.00 86.75 92 ILE A CA 1
ATOM 753 C C . ILE A 1 92 ? 2.687 0.222 -16.983 1.00 86.75 92 ILE A C 1
ATOM 755 O O . ILE A 1 92 ? 1.795 -0.596 -16.769 1.00 86.75 92 ILE A O 1
ATOM 759 N N . GLU A 1 93 ? 3.831 0.234 -16.309 1.00 83.81 93 GLU A N 1
ATOM 760 C CA . GLU A 1 93 ? 4.098 -0.630 -15.166 1.00 83.81 93 GLU A CA 1
ATOM 761 C C . GLU A 1 93 ? 4.088 0.186 -13.872 1.00 83.81 93 GLU A C 1
ATOM 763 O O . GLU A 1 93 ? 4.683 1.264 -13.801 1.00 83.81 93 GLU A O 1
ATOM 768 N N . VAL A 1 94 ? 3.422 -0.330 -12.836 1.00 85.62 94 VAL A N 1
ATOM 769 C CA . VAL A 1 94 ? 3.351 0.306 -11.518 1.00 85.62 94 VAL A CA 1
ATOM 770 C C . VAL A 1 94 ? 3.842 -0.659 -10.449 1.00 85.62 94 VAL A C 1
ATOM 772 O O . VAL A 1 94 ? 3.325 -1.765 -10.325 1.00 85.62 94 VAL A O 1
ATOM 775 N N . ASN A 1 95 ? 4.815 -0.224 -9.648 1.00 85.44 95 ASN A N 1
ATOM 776 C CA . ASN A 1 95 ? 5.394 -1.031 -8.574 1.00 85.44 95 ASN A CA 1
ATOM 777 C C . ASN A 1 95 ? 5.408 -0.267 -7.256 1.00 85.44 95 ASN A C 1
ATOM 779 O O . ASN A 1 95 ? 5.863 0.874 -7.199 1.00 85.44 95 ASN A O 1
ATOM 783 N N . LEU A 1 96 ? 4.978 -0.912 -6.171 1.00 86.94 96 LEU A N 1
ATOM 784 C CA . LEU A 1 96 ? 5.094 -0.343 -4.832 1.00 86.94 96 LEU A CA 1
ATOM 785 C C . LEU A 1 96 ? 6.559 -0.400 -4.378 1.00 86.94 96 LEU A C 1
ATOM 787 O O . LEU A 1 96 ? 7.099 -1.478 -4.132 1.00 86.94 96 LEU A O 1
ATOM 791 N N . ILE A 1 97 ? 7.189 0.764 -4.216 1.00 87.31 97 ILE A N 1
ATOM 792 C CA . ILE A 1 97 ? 8.573 0.853 -3.734 1.00 87.31 97 ILE A CA 1
ATOM 793 C C . ILE A 1 97 ? 8.590 0.720 -2.214 1.00 87.31 97 ILE A C 1
ATOM 795 O O . ILE A 1 97 ? 9.339 -0.071 -1.640 1.00 87.31 97 ILE A O 1
ATOM 799 N N . THR A 1 98 ? 7.768 1.528 -1.547 1.00 87.62 98 THR A N 1
ATOM 800 C CA . THR A 1 98 ? 7.734 1.594 -0.092 1.00 87.62 98 THR A CA 1
ATOM 801 C C . THR A 1 98 ? 6.371 2.047 0.394 1.00 87.62 98 THR A C 1
ATOM 803 O O . THR A 1 98 ? 5.647 2.774 -0.282 1.00 87.62 98 THR A O 1
ATOM 806 N N . SER A 1 99 ? 6.027 1.618 1.597 1.00 87.81 99 SER A N 1
ATOM 807 C CA . SER A 1 99 ? 4.864 2.100 2.319 1.00 87.81 99 SER A CA 1
ATOM 808 C C . SER A 1 99 ? 5.210 2.171 3.794 1.00 87.81 99 SER A C 1
ATOM 810 O O . SER A 1 99 ? 5.942 1.323 4.313 1.00 87.81 99 SER A O 1
ATOM 812 N N . LYS A 1 100 ? 4.668 3.164 4.485 1.00 87.12 100 LYS A N 1
ATOM 813 C CA . LYS A 1 100 ? 4.810 3.295 5.927 1.00 87.12 100 LYS A CA 1
ATOM 814 C C . LYS A 1 100 ? 3.505 3.785 6.507 1.00 87.12 100 LYS A C 1
ATOM 816 O O . LYS A 1 100 ? 2.941 4.758 6.025 1.00 87.12 100 LYS A O 1
ATOM 821 N N . SER A 1 101 ? 3.066 3.161 7.579 1.00 87.88 101 SER A N 1
ATOM 822 C CA . SER A 1 101 ? 1.963 3.670 8.373 1.00 87.88 101 SER A CA 1
ATOM 823 C C . SER A 1 101 ? 2.297 3.566 9.849 1.00 87.88 101 SER A C 1
ATOM 825 O O . SER A 1 101 ? 3.180 2.811 10.261 1.00 87.88 101 SER A O 1
ATOM 827 N N . ARG A 1 102 ? 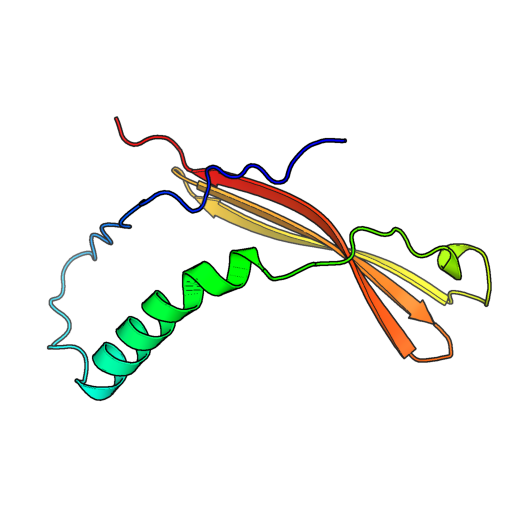1.638 4.402 10.641 1.00 84.69 102 ARG A N 1
ATOM 828 C CA . ARG A 1 102 ? 1.698 4.385 12.095 1.00 84.69 102 ARG A CA 1
ATOM 829 C C . ARG A 1 102 ? 0.357 4.842 12.629 1.00 84.69 102 ARG A C 1
ATOM 831 O O . ARG A 1 102 ? -0.168 5.860 12.184 1.00 84.69 102 ARG A O 1
ATOM 838 N N . VAL A 1 103 ? -0.117 4.134 13.637 1.00 81.44 103 VAL A N 1
ATOM 839 C CA . VAL A 1 103 ? -1.190 4.572 14.521 1.00 81.44 103 VAL A CA 1
ATOM 840 C C . VAL A 1 103 ? -0.545 4.918 15.863 1.00 81.44 103 VAL A C 1
ATOM 842 O O . VAL A 1 103 ? 0.372 4.232 16.324 1.00 81.44 103 VAL A O 1
ATOM 845 N N . THR A 1 104 ? -0.912 6.048 16.459 1.00 75.38 104 THR A N 1
ATOM 846 C CA . THR A 1 104 ? -0.522 6.375 17.831 1.00 75.38 104 THR A CA 1
ATOM 847 C C . THR A 1 104 ? -1.278 5.448 18.766 1.00 75.38 104 THR A C 1
ATOM 849 O O . THR A 1 104 ? -2.503 5.403 18.684 1.00 75.38 104 THR A O 1
ATOM 852 N N . SER A 1 105 ? -0.571 4.761 19.669 1.00 61.91 105 SER A N 1
ATOM 853 C CA . SER A 1 105 ? -1.216 4.000 20.744 1.00 61.91 105 SER A CA 1
ATOM 854 C C . SER A 1 105 ? -2.204 4.906 21.469 1.00 61.91 105 SER A C 1
ATOM 856 O O . SER A 1 105 ? -1.826 5.996 21.913 1.00 61.91 105 SER A O 1
ATOM 858 N N . LEU A 1 106 ? -3.452 4.459 21.582 1.00 59.56 106 LEU A N 1
ATOM 859 C CA . LEU A 1 106 ? -4.390 5.041 22.532 1.00 59.56 106 LEU A CA 1
ATOM 860 C C . LEU A 1 106 ? -3.762 4.889 23.930 1.00 59.56 106 LEU A C 1
ATOM 862 O O . LEU A 1 106 ? -3.179 3.844 24.236 1.00 59.56 106 LEU A O 1
ATOM 866 N N . LYS A 1 107 ? -3.760 5.976 24.704 1.00 50.28 107 LYS A N 1
ATOM 867 C CA . LYS A 1 107 ? -3.432 5.961 26.133 1.00 50.28 107 LYS A CA 1
ATOM 868 C C . LYS A 1 107 ? -4.694 5.681 26.926 1.00 50.28 107 LYS A C 1
ATOM 870 O O . LYS A 1 107 ? -5.754 6.165 26.469 1.00 50.28 107 LYS A O 1
#

InterPro domains:
  IPR008042 Retrotransposon Pao-like, RNAseH-like domain [PF05380] (23-107)